Protein AF-A0A9E3MH81-F1 (afdb_monomer_lite)

Sequence (62 aa):
MKELVKATRQRPHVVSWADRDGTNRSTTLTAAEAVRLNQLAHRLKVSKAEALRQAAHIPVGK

pLDDT: mean 74.66, std 14.88, range [38.09, 90.56]

Structure (mmCIF, N/CA/C/O backbone):
data_AF-A0A9E3MH81-F1
#
_entry.id   AF-A0A9E3M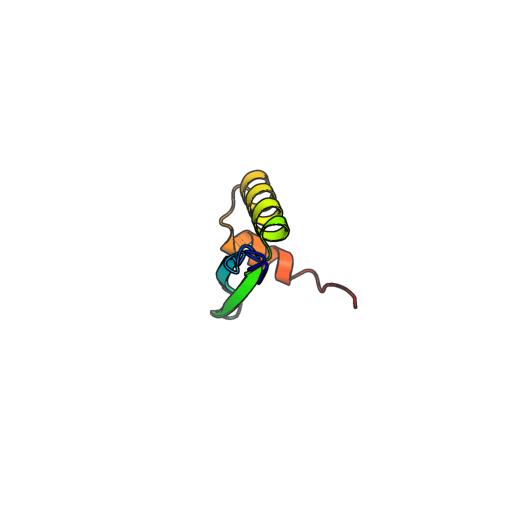H81-F1
#
loop_
_atom_site.group_PDB
_atom_site.id
_atom_site.type_symbol
_atom_site.label_atom_id
_atom_site.label_alt_id
_atom_site.label_comp_id
_atom_site.label_asym_id
_atom_site.label_entity_id
_atom_site.label_seq_id
_atom_site.pdbx_PDB_ins_code
_atom_site.Cartn_x
_atom_site.Cartn_y
_atom_site.Cartn_z
_atom_site.occupancy
_atom_site.B_iso_or_equiv
_atom_site.auth_seq_id
_atom_site.auth_comp_id
_atom_site.auth_asym_id
_atom_site.auth_atom_id
_atom_site.pdbx_PDB_model_num
ATOM 1 N N . MET A 1 1 ? 33.926 -9.576 -25.262 1.00 41.03 1 MET A N 1
ATOM 2 C CA . MET A 1 1 ? 33.603 -8.432 -24.384 1.00 41.03 1 MET A CA 1
ATOM 3 C C . MET A 1 1 ? 32.248 -8.735 -23.755 1.00 41.03 1 MET A C 1
ATOM 5 O O . MET A 1 1 ? 31.271 -8.806 -24.482 1.00 41.03 1 MET A O 1
ATOM 9 N N . LYS A 1 2 ? 32.202 -9.123 -22.473 1.00 49.41 2 LYS A N 1
ATOM 10 C CA . LYS A 1 2 ? 30.950 -9.511 -21.798 1.00 49.41 2 LYS A CA 1
ATOM 11 C C . LYS A 1 2 ? 30.262 -8.238 -21.317 1.00 49.41 2 LYS A C 1
ATOM 13 O O . LYS A 1 2 ? 30.681 -7.667 -20.314 1.00 49.41 2 LYS A O 1
ATOM 18 N N . GLU A 1 3 ? 29.252 -7.786 -22.050 1.00 50.84 3 GLU A N 1
ATOM 19 C CA . GLU A 1 3 ? 28.379 -6.702 -21.609 1.00 50.84 3 GLU A CA 1
ATOM 20 C C . GLU A 1 3 ? 27.578 -7.177 -20.396 1.00 50.84 3 GLU A C 1
ATOM 22 O O . GLU A 1 3 ? 26.589 -7.902 -20.503 1.00 50.84 3 GLU A O 1
ATOM 27 N N . LEU A 1 4 ? 28.049 -6.810 -19.206 1.00 51.38 4 LEU A N 1
ATOM 28 C CA . LEU A 1 4 ? 27.290 -6.967 -17.979 1.00 51.38 4 LEU A CA 1
ATOM 29 C C . LEU A 1 4 ? 26.240 -5.855 -17.965 1.00 51.38 4 LEU A C 1
ATOM 31 O O . LEU A 1 4 ? 26.446 -4.793 -17.378 1.00 51.38 4 LEU A O 1
ATOM 35 N N . VAL A 1 5 ? 25.127 -6.088 -18.664 1.00 53.88 5 VAL A N 1
ATOM 36 C CA . VAL A 1 5 ? 23.936 -5.245 -18.577 1.00 53.88 5 VAL A 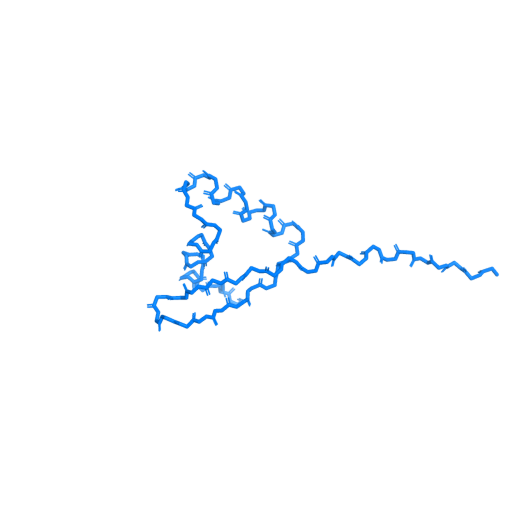CA 1
ATOM 37 C C . VAL A 1 5 ? 23.553 -5.201 -17.103 1.00 53.88 5 VAL A C 1
ATOM 39 O O . VAL A 1 5 ? 23.061 -6.177 -16.533 1.00 53.88 5 VAL A O 1
ATOM 42 N N . LYS A 1 6 ? 23.845 -4.072 -16.454 1.00 45.16 6 LYS A N 1
ATOM 43 C CA . LYS A 1 6 ? 23.404 -3.751 -15.101 1.00 45.16 6 LYS A CA 1
ATOM 44 C C . LYS A 1 6 ? 21.892 -3.580 -15.203 1.00 45.16 6 LYS A C 1
ATOM 46 O O . LYS A 1 6 ? 21.385 -2.472 -15.330 1.00 45.16 6 LYS A O 1
ATOM 51 N N . ALA A 1 7 ? 21.164 -4.695 -15.217 1.00 48.75 7 ALA A N 1
ATOM 52 C CA . ALA A 1 7 ? 19.745 -4.695 -14.941 1.00 48.75 7 ALA A CA 1
ATOM 53 C C . ALA A 1 7 ? 19.640 -4.118 -13.534 1.00 48.75 7 ALA A C 1
ATOM 55 O O . ALA A 1 7 ? 19.937 -4.800 -12.551 1.00 48.75 7 ALA A O 1
ATOM 56 N N . THR A 1 8 ? 19.368 -2.816 -13.451 1.00 52.31 8 THR A N 1
ATOM 57 C CA . THR A 1 8 ? 19.072 -2.113 -12.212 1.00 52.31 8 THR A CA 1
ATOM 58 C C . THR A 1 8 ? 18.017 -2.951 -11.520 1.00 52.31 8 THR A C 1
ATOM 60 O O . THR A 1 8 ? 16.861 -2.953 -11.937 1.00 52.31 8 THR A O 1
ATOM 63 N N . ARG A 1 9 ? 18.441 -3.746 -10.528 1.00 57.47 9 ARG A N 1
ATOM 64 C CA . ARG A 1 9 ? 17.558 -4.515 -9.656 1.00 57.47 9 ARG A CA 1
ATOM 65 C C . ARG A 1 9 ? 16.697 -3.471 -8.969 1.00 57.47 9 ARG A C 1
ATOM 67 O O . ARG A 1 9 ? 17.097 -2.922 -7.945 1.00 57.47 9 ARG A O 1
ATOM 74 N N . GLN A 1 10 ? 15.563 -3.136 -9.577 1.00 61.06 10 GLN A N 1
ATOM 75 C CA . GLN A 1 10 ? 14.545 -2.337 -8.928 1.00 61.06 10 GLN A CA 1
ATOM 76 C C . GLN A 1 10 ? 14.170 -3.145 -7.697 1.00 61.06 10 GLN A C 1
ATOM 78 O O . GLN A 1 10 ? 13.634 -4.248 -7.810 1.00 61.06 10 GLN A O 1
ATOM 83 N N . ARG A 1 11 ? 14.592 -2.666 -6.524 1.00 64.56 11 ARG A N 1
ATOM 84 C CA . ARG A 1 11 ? 14.239 -3.313 -5.269 1.00 64.56 11 ARG A CA 1
ATOM 85 C C . ARG A 1 11 ? 12.712 -3.355 -5.232 1.00 64.56 11 ARG A C 1
ATOM 87 O O . ARG A 1 11 ? 12.106 -2.292 -5.378 1.00 64.56 11 ARG A O 1
ATOM 94 N N . PRO A 1 12 ? 12.098 -4.540 -5.085 1.00 67.44 12 PRO A N 1
ATOM 95 C CA . PRO A 1 12 ? 10.656 -4.622 -4.956 1.00 67.44 12 PRO A CA 1
ATOM 96 C C . PRO A 1 12 ? 10.231 -3.732 -3.788 1.00 67.44 12 PRO A C 1
ATOM 98 O O . PRO A 1 12 ? 10.760 -3.856 -2.680 1.00 67.44 12 PRO A O 1
ATOM 101 N N . HIS A 1 13 ? 9.316 -2.799 -4.046 1.00 77.00 13 HIS A N 1
ATOM 102 C CA . HIS A 1 13 ? 8.749 -1.968 -2.996 1.00 77.00 13 HIS A CA 1
ATOM 103 C C . HIS A 1 13 ? 7.698 -2.805 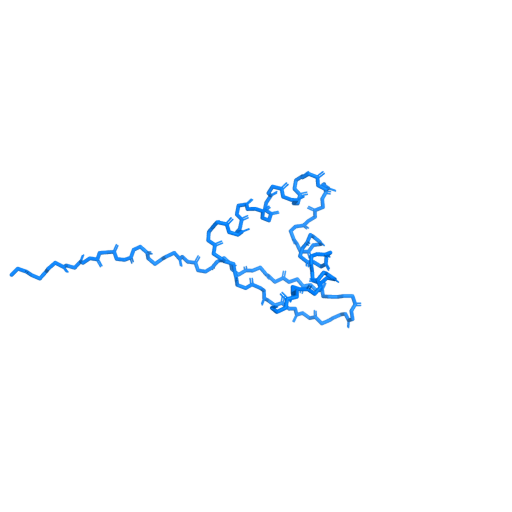-2.278 1.00 77.00 13 HIS A C 1
ATOM 105 O O . HIS A 1 13 ? 6.544 -2.860 -2.691 1.00 77.00 13 HIS A O 1
ATOM 111 N N . VAL A 1 14 ? 8.116 -3.505 -1.227 1.00 82.25 14 VAL A N 1
ATOM 112 C CA . VAL A 1 14 ? 7.205 -4.298 -0.402 1.00 82.25 14 VAL A CA 1
ATOM 113 C C . VAL A 1 14 ? 6.589 -3.388 0.651 1.00 82.25 14 VAL A C 1
ATOM 115 O O . VAL A 1 14 ? 7.304 -2.753 1.426 1.00 82.25 14 VAL A O 1
ATOM 118 N N . VAL A 1 15 ? 5.261 -3.316 0.668 1.00 82.44 15 VAL A N 1
ATOM 119 C CA . VAL A 1 15 ? 4.506 -2.596 1.695 1.00 82.44 15 VAL A CA 1
ATOM 120 C C . VAL A 1 15 ? 3.680 -3.605 2.474 1.00 82.44 15 VAL A C 1
ATOM 122 O O . VAL A 1 15 ? 2.797 -4.257 1.916 1.00 82.44 15 VAL A O 1
ATOM 125 N N . SER A 1 16 ? 3.974 -3.723 3.765 1.00 86.31 16 SER A N 1
ATOM 126 C CA . SER A 1 16 ? 3.193 -4.533 4.698 1.00 86.31 16 SER A CA 1
ATOM 127 C C . SER A 1 16 ? 2.041 -3.710 5.265 1.00 86.31 16 SER A C 1
ATOM 129 O O . SER A 1 16 ? 2.234 -2.563 5.674 1.00 86.31 16 SER A O 1
ATOM 131 N N . TRP A 1 17 ? 0.843 -4.283 5.297 1.00 86.50 17 TRP A N 1
ATOM 132 C CA . TRP A 1 17 ? -0.356 -3.641 5.823 1.00 86.50 17 TRP A CA 1
ATOM 133 C C . TRP A 1 17 ? -1.306 -4.674 6.430 1.00 86.50 17 TRP A C 1
ATOM 135 O O . TRP A 1 17 ? -1.356 -5.824 6.003 1.00 86.50 17 TRP A O 1
ATOM 145 N N . ALA A 1 18 ? -2.049 -4.261 7.453 1.00 84.38 18 ALA A N 1
ATOM 146 C CA . ALA A 1 18 ? -3.054 -5.103 8.088 1.00 84.38 18 ALA A CA 1
ATOM 147 C C . ALA A 1 18 ? -4.412 -4.884 7.416 1.00 84.38 18 ALA A C 1
ATOM 149 O O . ALA A 1 18 ? -4.892 -3.746 7.333 1.00 84.38 18 ALA A O 1
ATOM 150 N N . ASP A 1 19 ? -5.029 -5.962 6.953 1.00 79.44 19 ASP A N 1
ATOM 151 C CA . ASP A 1 19 ? -6.399 -5.966 6.443 1.00 79.44 19 ASP A CA 1
ATOM 152 C C . ASP A 1 19 ? -7.421 -5.778 7.586 1.00 79.44 19 ASP A C 1
ATOM 154 O O . ASP A 1 19 ? -7.061 -5.800 8.766 1.00 79.44 19 ASP A O 1
ATOM 158 N N . ARG A 1 20 ? -8.700 -5.553 7.261 1.00 72.62 20 ARG A N 1
ATOM 159 C CA . ARG A 1 20 ? -9.783 -5.363 8.248 1.00 72.62 20 ARG A CA 1
ATOM 160 C C . ARG A 1 20 ? -10.009 -6.600 9.112 1.00 72.62 20 ARG A C 1
ATOM 162 O O . ARG A 1 20 ? -10.351 -6.448 10.278 1.00 72.62 20 ARG A O 1
ATOM 169 N N . ASP A 1 21 ? -9.730 -7.781 8.573 1.00 78.50 21 ASP A N 1
ATOM 170 C CA . ASP A 1 21 ? -9.777 -9.058 9.292 1.00 78.50 21 ASP A CA 1
ATOM 171 C C . ASP A 1 21 ? -8.558 -9.286 10.210 1.00 78.50 21 ASP A C 1
ATOM 173 O O . ASP A 1 21 ? -8.345 -10.388 10.708 1.00 78.50 21 ASP A O 1
ATOM 177 N N . GLY A 1 22 ? -7.690 -8.281 10.392 1.00 80.75 22 GLY A N 1
ATOM 178 C CA . GLY A 1 22 ? -6.463 -8.395 11.192 1.00 80.75 22 GLY A CA 1
ATOM 179 C C . GLY A 1 22 ? -5.347 -9.193 10.510 1.00 80.75 22 GLY A C 1
ATOM 180 O O . GLY A 1 22 ? -4.281 -9.396 11.087 1.00 80.75 22 GLY A O 1
ATOM 181 N N . THR A 1 23 ? -5.560 -9.627 9.267 1.00 85.38 23 THR A N 1
ATOM 182 C CA . THR A 1 23 ? -4.562 -10.371 8.495 1.00 85.38 23 THR A CA 1
ATOM 183 C C . THR A 1 23 ? -3.462 -9.433 8.009 1.00 85.38 23 THR A C 1
ATOM 185 O O . THR A 1 23 ? -3.731 -8.487 7.269 1.00 85.38 23 THR A O 1
ATOM 188 N N . ASN A 1 24 ? -2.208 -9.720 8.361 1.00 86.69 24 ASN A N 1
ATOM 189 C CA . ASN A 1 24 ? -1.064 -9.030 7.772 1.00 86.69 24 ASN A CA 1
ATOM 190 C C . ASN A 1 24 ? -0.861 -9.490 6.326 1.00 86.69 24 ASN A C 1
ATOM 192 O O . ASN A 1 24 ? -0.584 -10.661 6.066 1.00 86.69 24 ASN A O 1
ATOM 196 N N . ARG A 1 25 ? -0.961 -8.551 5.389 1.00 84.50 25 ARG A N 1
ATOM 197 C CA . ARG A 1 25 ? -0.672 -8.751 3.971 1.00 84.50 25 ARG A CA 1
ATOM 198 C C . ARG A 1 25 ? 0.560 -7.947 3.581 1.00 84.50 25 ARG A C 1
ATOM 200 O O . ARG A 1 25 ? 0.799 -6.854 4.088 1.00 84.50 25 ARG A O 1
ATOM 207 N N . SER A 1 26 ? 1.331 -8.491 2.651 1.00 84.94 26 SER A N 1
ATOM 208 C CA . SER A 1 26 ? 2.469 -7.803 2.046 1.00 84.94 26 SER A CA 1
ATOM 209 C C . SER A 1 26 ? 2.203 -7.673 0.560 1.00 84.94 26 SER A C 1
ATOM 211 O O . SER A 1 26 ? 2.049 -8.677 -0.133 1.00 84.94 26 SER A O 1
ATOM 213 N N . THR A 1 27 ? 2.138 -6.441 0.067 1.00 83.69 27 THR A N 1
ATOM 214 C CA . THR A 1 27 ? 1.959 -6.174 -1.360 1.00 83.69 27 THR A CA 1
ATOM 215 C C . THR A 1 27 ? 3.295 -5.759 -1.951 1.00 83.69 27 THR A C 1
ATOM 217 O O . THR A 1 27 ? 3.898 -4.773 -1.521 1.00 83.69 27 THR A O 1
ATOM 220 N N . THR A 1 28 ? 3.760 -6.526 -2.933 1.00 85.06 28 THR A N 1
ATOM 221 C CA . THR A 1 28 ? 4.946 -6.189 -3.719 1.00 85.06 28 THR A CA 1
ATOM 222 C C . THR A 1 28 ? 4.539 -5.250 -4.841 1.00 85.06 28 THR A C 1
ATOM 224 O O . THR A 1 28 ? 3.737 -5.620 -5.690 1.00 85.06 28 THR A O 1
ATOM 227 N N . LEU A 1 29 ? 5.097 -4.045 -4.839 1.00 81.19 29 LEU A N 1
ATOM 228 C CA . LEU A 1 29 ? 4.832 -3.011 -5.829 1.00 81.19 29 LEU A CA 1
ATOM 229 C C . LEU A 1 29 ? 6.068 -2.800 -6.704 1.00 81.19 29 LEU A C 1
ATOM 231 O O . LEU A 1 29 ? 7.212 -2.810 -6.229 1.00 81.19 29 LEU A O 1
ATOM 235 N N . THR A 1 30 ? 5.835 -2.539 -7.983 1.00 81.38 30 THR A N 1
ATOM 236 C CA . THR A 1 30 ? 6.829 -1.928 -8.867 1.00 81.38 30 THR A CA 1
ATOM 237 C C . THR A 1 30 ? 7.073 -0.469 -8.468 1.00 81.38 30 THR A C 1
ATOM 239 O O . THR A 1 30 ? 6.273 0.153 -7.764 1.00 81.38 30 THR A O 1
ATOM 242 N N . ALA A 1 31 ? 8.169 0.127 -8.947 1.00 76.25 31 ALA A N 1
ATOM 243 C CA . ALA A 1 31 ? 8.464 1.538 -8.688 1.00 76.25 31 ALA A CA 1
ATOM 244 C C . ALA A 1 31 ? 7.329 2.474 -9.163 1.00 76.25 31 ALA A C 1
ATOM 246 O O . ALA A 1 31 ? 6.969 3.422 -8.464 1.00 76.25 31 ALA A O 1
ATOM 247 N N . ALA A 1 32 ? 6.709 2.175 -10.311 1.00 80.31 32 ALA A N 1
ATOM 248 C CA . ALA A 1 32 ? 5.589 2.952 -10.846 1.00 80.31 32 ALA A CA 1
ATOM 249 C C . ALA A 1 32 ? 4.323 2.843 -9.977 1.00 80.31 32 ALA A C 1
ATOM 251 O O . ALA A 1 32 ? 3.580 3.813 -9.824 1.00 80.31 32 ALA A O 1
ATOM 252 N N . GLU A 1 33 ? 4.060 1.671 -9.399 1.00 81.81 33 GLU A N 1
ATOM 253 C CA . GLU A 1 33 ? 2.938 1.469 -8.478 1.00 81.81 33 GLU A CA 1
ATOM 254 C C . GLU A 1 33 ? 3.197 2.118 -7.117 1.00 81.81 33 GLU A C 1
ATOM 256 O O . GLU A 1 33 ? 2.291 2.719 -6.548 1.00 81.81 33 GLU A O 1
ATOM 261 N N . ALA A 1 34 ? 4.438 2.094 -6.626 1.00 83.31 34 ALA A N 1
ATOM 262 C CA . ALA A 1 34 ? 4.817 2.772 -5.389 1.00 83.31 34 ALA A CA 1
ATOM 263 C C . ALA A 1 34 ? 4.625 4.299 -5.481 1.00 83.31 34 ALA A C 1
ATOM 265 O O . ALA A 1 34 ? 4.154 4.924 -4.528 1.00 83.31 34 ALA A O 1
ATOM 266 N N . VAL A 1 35 ? 4.935 4.907 -6.633 1.00 87.12 35 VAL A N 1
ATOM 267 C CA . VAL A 1 35 ? 4.665 6.334 -6.890 1.00 87.12 35 VAL A CA 1
ATOM 268 C C . VAL A 1 35 ? 3.162 6.613 -6.897 1.00 87.12 35 VAL A C 1
ATOM 270 O O . VAL A 1 35 ? 2.717 7.545 -6.225 1.00 87.12 35 VAL A O 1
ATOM 273 N N . ARG A 1 36 ? 2.370 5.782 -7.587 1.00 85.94 36 ARG A N 1
ATOM 274 C CA . ARG A 1 36 ? 0.903 5.900 -7.597 1.00 85.94 36 ARG A CA 1
ATOM 275 C C . ARG A 1 36 ? 0.310 5.762 -6.193 1.00 85.94 36 ARG A C 1
ATOM 277 O O . ARG A 1 36 ? -0.529 6.572 -5.811 1.00 85.94 36 ARG A O 1
ATOM 284 N N . LEU A 1 37 ? 0.796 4.808 -5.398 1.00 85.38 37 LEU A N 1
ATOM 285 C CA . LEU A 1 37 ? 0.369 4.621 -4.013 1.00 85.38 37 LEU A CA 1
ATOM 286 C C . LEU A 1 37 ? 0.712 5.834 -3.141 1.00 85.38 37 LEU A C 1
ATOM 288 O O . LEU A 1 37 ? -0.117 6.259 -2.343 1.00 85.38 37 LEU A O 1
ATOM 292 N N . ASN A 1 38 ? 1.901 6.422 -3.305 1.00 88.00 38 ASN A N 1
ATOM 293 C CA . ASN A 1 38 ? 2.275 7.648 -2.592 1.00 88.00 38 ASN A CA 1
ATOM 294 C C . ASN A 1 38 ? 1.346 8.815 -2.940 1.00 88.00 38 ASN A C 1
ATOM 296 O O . ASN A 1 38 ? 0.895 9.525 -2.045 1.00 88.00 38 ASN A O 1
ATOM 300 N N . GLN A 1 39 ? 1.045 9.006 -4.226 1.00 89.94 39 GLN A N 1
ATOM 301 C CA . GLN A 1 39 ? 0.126 10.052 -4.674 1.00 89.94 39 GLN A CA 1
ATOM 302 C C . GLN A 1 39 ? -1.287 9.829 -4.125 1.00 89.94 39 GLN A C 1
ATOM 304 O O . GLN A 1 39 ? -1.916 10.774 -3.654 1.00 89.94 39 GLN A O 1
ATOM 309 N N . LEU A 1 40 ? -1.772 8.585 -4.143 1.00 86.38 40 LEU A N 1
ATOM 310 C CA . LEU A 1 40 ? -3.084 8.221 -3.611 1.00 86.38 40 LEU A CA 1
ATOM 311 C C . LEU A 1 40 ? -3.164 8.465 -2.099 1.00 86.38 40 LEU A C 1
ATOM 313 O O . LEU A 1 40 ? -4.080 9.142 -1.637 1.00 86.38 40 LEU A O 1
ATOM 317 N N . ALA A 1 41 ? -2.169 7.990 -1.348 1.00 88.00 41 ALA A N 1
ATOM 318 C CA . ALA A 1 41 ? -2.054 8.206 0.091 1.00 88.00 41 ALA A CA 1
ATOM 319 C C . ALA A 1 41 ? -2.046 9.705 0.439 1.00 88.00 41 ALA A C 1
ATOM 321 O O . ALA A 1 41 ? -2.774 10.142 1.327 1.00 88.00 41 ALA A O 1
ATOM 322 N N . HIS A 1 42 ? -1.300 10.514 -0.322 1.00 90.56 42 HIS A N 1
ATOM 323 C CA . HIS A 1 42 ? -1.252 11.964 -0.133 1.00 90.56 42 HIS A CA 1
ATOM 324 C C . HIS A 1 42 ? -2.596 12.647 -0.431 1.00 90.56 42 HIS A C 1
ATOM 326 O O . HIS A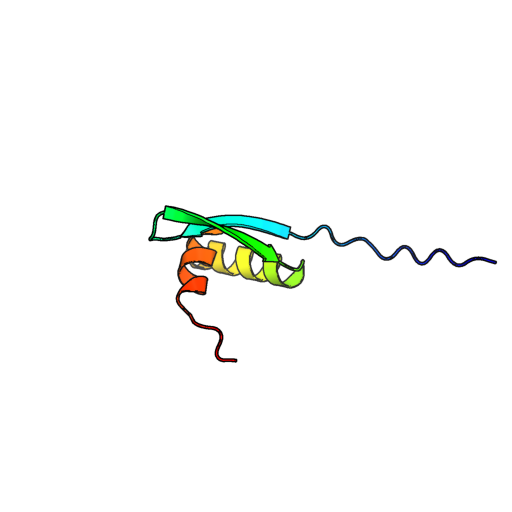 1 42 ? -3.034 13.504 0.333 1.00 90.56 42 HIS A O 1
ATOM 332 N N . ARG A 1 43 ? -3.283 12.261 -1.517 1.00 89.31 43 ARG A N 1
ATOM 333 C CA . ARG A 1 43 ? -4.600 12.822 -1.884 1.00 89.31 43 ARG A CA 1
ATOM 334 C C . ARG A 1 43 ? -5.673 12.505 -0.850 1.00 89.31 43 ARG A C 1
ATOM 336 O O . ARG A 1 43 ? -6.508 13.356 -0.566 1.00 89.31 43 ARG A O 1
ATOM 343 N N . LEU A 1 44 ? -5.632 11.300 -0.296 1.00 86.25 44 LEU A N 1
ATOM 344 C CA . LEU A 1 44 ? -6.579 10.836 0.714 1.00 86.25 44 LEU A CA 1
ATOM 345 C C . LEU A 1 44 ? -6.184 11.257 2.138 1.00 86.25 44 LEU A C 1
ATOM 347 O O . LEU A 1 44 ? -6.980 11.087 3.052 1.00 86.25 44 LEU A O 1
ATOM 351 N N . LYS A 1 45 ? -4.983 11.827 2.330 1.00 90.12 45 LYS A N 1
ATOM 352 C CA . LYS A 1 45 ? -4.388 12.143 3.643 1.00 90.12 45 LYS A CA 1
ATOM 353 C C . LYS A 1 45 ? -4.354 10.936 4.592 1.00 90.12 45 LYS A C 1
ATOM 355 O O . LYS A 1 45 ? -4.486 11.090 5.802 1.00 90.12 45 LYS A O 1
ATOM 360 N N . VAL A 1 46 ? -4.150 9.743 4.037 1.00 88.00 46 VAL A N 1
ATOM 361 C CA . VAL A 1 46 ? -4.061 8.485 4.791 1.00 88.00 46 VAL A CA 1
ATOM 362 C C . VAL A 1 46 ? -2.688 7.844 4.631 1.00 88.00 46 VAL A C 1
ATOM 364 O O . VAL A 1 46 ? -1.914 8.165 3.728 1.00 88.00 46 VAL A O 1
ATOM 367 N N . SER A 1 47 ? -2.384 6.889 5.502 1.00 86.31 47 SER A N 1
ATOM 368 C CA . SER A 1 47 ? -1.174 6.073 5.401 1.00 86.31 47 SER A CA 1
ATOM 369 C C . SER A 1 47 ? -1.204 5.169 4.164 1.00 86.31 47 SER A C 1
ATOM 371 O O . SER A 1 47 ? -2.259 4.688 3.762 1.00 86.31 47 SER A O 1
ATOM 373 N N . LYS A 1 48 ? -0.035 4.833 3.600 1.00 84.44 48 LYS A N 1
ATOM 374 C CA . LYS A 1 48 ? 0.077 3.899 2.454 1.00 84.44 48 LYS A CA 1
ATOM 375 C C . LYS A 1 48 ? -0.591 2.547 2.726 1.00 84.44 48 LYS A C 1
ATOM 377 O O . LYS A 1 48 ? -1.209 1.982 1.834 1.00 84.44 48 LYS A O 1
ATOM 382 N N . ALA A 1 49 ? -0.491 2.058 3.962 1.00 84.81 49 ALA A N 1
ATOM 383 C CA . ALA A 1 49 ? -1.153 0.835 4.411 1.00 84.81 49 ALA A CA 1
ATOM 384 C C . ALA A 1 49 ? -2.686 0.944 4.366 1.00 84.81 49 ALA A C 1
ATOM 386 O O . ALA A 1 49 ? -3.369 -0.006 4.001 1.00 84.81 49 ALA A O 1
ATOM 387 N N . GLU A 1 50 ? -3.228 2.113 4.698 1.00 81.69 50 GLU A N 1
ATOM 388 C CA . GLU A 1 50 ? -4.666 2.368 4.690 1.00 81.69 50 GLU A CA 1
ATOM 389 C C . GLU A 1 50 ? -5.189 2.604 3.270 1.00 81.69 50 GLU A C 1
ATOM 391 O O . GLU A 1 50 ? -6.248 2.098 2.912 1.00 81.69 50 GLU A O 1
ATOM 396 N N . ALA A 1 51 ? -4.393 3.261 2.421 1.00 85.38 51 ALA A N 1
ATOM 397 C CA . ALA A 1 51 ? -4.657 3.352 0.988 1.00 85.38 51 ALA A CA 1
ATOM 398 C C . ALA A 1 51 ? -4.650 1.965 0.315 1.00 85.38 51 ALA A C 1
ATOM 400 O O . ALA A 1 51 ? -5.526 1.682 -0.498 1.00 85.38 51 ALA A O 1
ATOM 401 N N . LEU A 1 52 ? -3.714 1.075 0.678 1.00 83.75 52 LEU A N 1
ATOM 402 C CA . LEU A 1 52 ? -3.710 -0.318 0.207 1.00 83.75 52 LEU A CA 1
ATOM 403 C C . LEU A 1 52 ? -4.922 -1.098 0.711 1.00 83.75 52 LEU A C 1
ATOM 405 O O . LEU A 1 52 ? -5.528 -1.830 -0.064 1.00 83.75 52 LEU A O 1
ATOM 409 N N . ARG A 1 53 ? -5.322 -0.890 1.967 1.00 82.06 53 ARG A N 1
ATOM 410 C CA . ARG A 1 53 ? -6.536 -1.486 2.533 1.00 82.06 53 ARG A CA 1
ATOM 411 C C . ARG A 1 53 ? -7.794 -1.061 1.777 1.00 82.06 53 ARG A C 1
ATOM 413 O O . ARG A 1 53 ? -8.643 -1.895 1.489 1.00 82.06 53 ARG A O 1
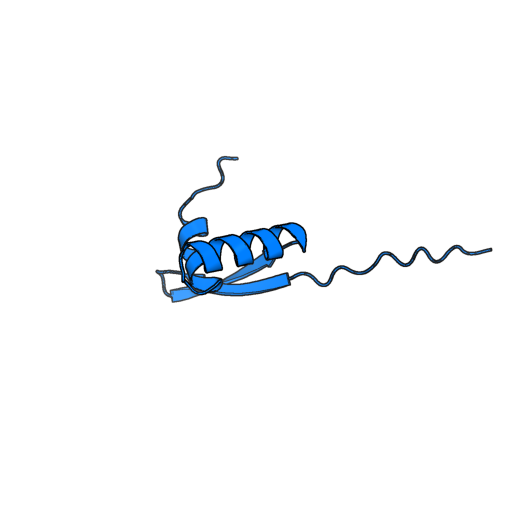ATOM 420 N N . GLN A 1 54 ? -7.907 0.218 1.426 1.00 79.75 54 GLN A N 1
ATOM 421 C CA . GLN A 1 54 ? -9.020 0.718 0.615 1.00 79.75 54 GLN A CA 1
ATOM 422 C C . GLN A 1 54 ? -8.969 0.185 -0.823 1.00 79.75 54 GLN A C 1
ATOM 424 O O . GLN A 1 54 ? -10.000 -0.188 -1.370 1.00 79.75 54 GLN A O 1
ATOM 429 N N . ALA A 1 5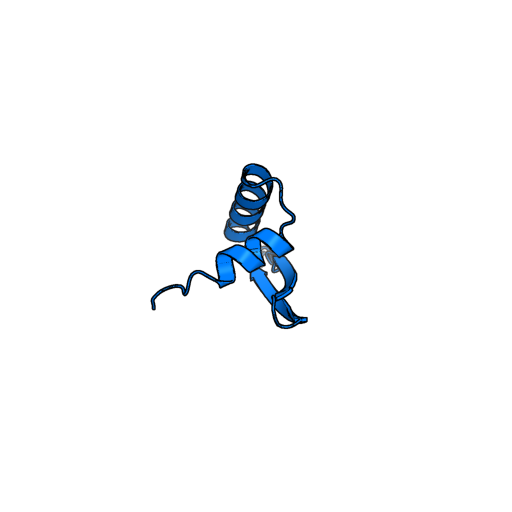5 ? -7.782 0.099 -1.429 1.00 73.88 55 ALA A N 1
ATOM 430 C CA . ALA A 1 55 ? -7.617 -0.439 -2.778 1.00 73.88 55 ALA A CA 1
ATOM 431 C C . ALA A 1 55 ? -7.905 -1.947 -2.856 1.00 73.88 55 ALA A C 1
ATOM 433 O O . ALA A 1 55 ? -8.482 -2.399 -3.838 1.00 73.88 55 ALA A O 1
ATOM 434 N N . ALA A 1 56 ? -7.570 -2.720 -1.818 1.00 70.75 56 ALA A N 1
ATOM 435 C CA . ALA A 1 56 ? -7.859 -4.153 -1.744 1.00 70.75 56 ALA A CA 1
ATOM 436 C C . ALA A 1 56 ? -9.362 -4.475 -1.707 1.00 70.75 56 ALA A C 1
ATOM 438 O O . ALA A 1 56 ? -9.751 -5.606 -1.989 1.00 70.75 56 ALA A O 1
ATOM 439 N N . HIS A 1 57 ? -10.205 -3.489 -1.387 1.00 63.78 57 HIS A N 1
ATOM 440 C CA . HIS A 1 57 ? -11.655 -3.617 -1.482 1.00 63.78 57 HIS A CA 1
ATOM 441 C C . HIS A 1 57 ? -12.163 -3.586 -2.929 1.00 63.78 57 HIS A C 1
ATOM 443 O O . HIS A 1 57 ? -13.257 -4.075 -3.192 1.00 63.78 57 HIS A O 1
ATOM 449 N N . ILE A 1 58 ? -11.390 -3.031 -3.867 1.00 60.09 58 ILE A N 1
ATOM 450 C CA . ILE A 1 58 ? -11.732 -3.045 -5.286 1.00 60.09 58 ILE A CA 1
ATOM 451 C C . ILE A 1 58 ? -11.173 -4.356 -5.848 1.00 60.09 58 ILE A C 1
ATOM 453 O O . ILE A 1 58 ? -9.960 -4.443 -6.063 1.00 60.09 58 ILE A O 1
ATOM 457 N N . PRO A 1 59 ? -11.999 -5.398 -6.072 1.00 48.50 59 PRO A N 1
ATOM 458 C CA . PRO A 1 59 ? -11.534 -6.555 -6.811 1.00 48.50 59 PRO A CA 1
ATOM 459 C C . PRO A 1 59 ? -11.076 -6.039 -8.172 1.00 48.50 59 PRO A C 1
ATOM 461 O O . PRO A 1 59 ? -11.864 -5.474 -8.931 1.00 48.50 59 PRO A O 1
ATOM 464 N N . VAL A 1 60 ? -9.787 -6.187 -8.466 1.00 53.41 60 VAL A N 1
ATOM 465 C CA . VAL A 1 60 ? -9.307 -6.035 -9.833 1.00 53.41 60 VAL A CA 1
ATOM 466 C C . VAL A 1 60 ? -9.999 -7.133 -10.633 1.00 53.41 60 VAL A C 1
ATOM 468 O O . VAL A 1 60 ? -9.659 -8.311 -10.523 1.00 53.41 60 VAL A O 1
ATOM 471 N N . GLY A 1 61 ? -11.075 -6.750 -11.325 1.00 49.34 61 GLY A N 1
ATOM 472 C CA . GLY A 1 61 ? -11.759 -7.606 -12.280 1.00 49.34 61 GLY A CA 1
ATOM 473 C C . GLY A 1 61 ? -10.709 -8.172 -13.224 1.00 49.34 61 GLY A C 1
ATOM 474 O O . GLY A 1 61 ? -9.887 -7.420 -13.746 1.00 49.34 61 GLY A O 1
ATOM 475 N N . LYS A 1 62 ? -10.690 -9.499 -13.309 1.00 38.09 62 LYS A N 1
ATOM 476 C CA . LYS A 1 62 ? -9.752 -10.285 -14.106 1.00 38.09 62 LYS A CA 1
ATOM 477 C C . LYS A 1 62 ? -9.715 -9.834 -15.563 1.00 38.09 62 LYS A C 1
ATOM 479 O O . LYS A 1 62 ? -10.808 -9.556 -16.104 1.00 38.09 62 LYS A O 1
#

Radius of gyration: 15.25 Å; chains: 1; bounding box: 45×23×36 Å

Foldseek 3Di:
DDPPPCPVPQPFPWDWAAEPVRDIDIDTDGPVVVVVLVVQCVVVVHDSNVSVNVVVVDPPDD

Secondary structure (DSSP, 8-state):
------------EEEEEE-TTS-EEEEEE-HHHHHHHHHHHHHHTS-HHHHHHHHTTS----